Protein AF-A0A2T0TMZ1-F1 (afdb_monomer)

Mean predicted aligned error: 8.88 Å

Organism: NCBI:txid1469603

Secondary structure (DSSP, 8-state):
-----------S---EEEEEETTEEEEEEE--SS--EEEEEE-TT-EEEEEEESSSS-PEEEEEEEE--EETTEE---------SSSS---------------GGG--

Structure (mmCIF, N/CA/C/O backbone):
data_AF-A0A2T0TMZ1-F1
#
_entry.id   AF-A0A2T0TMZ1-F1
#
loop_
_atom_site.group_PDB
_atom_site.id
_atom_site.type_symbol
_atom_site.label_atom_id
_atom_site.label_alt_id
_atom_site.label_comp_id
_atom_site.label_asym_id
_atom_site.label_entity_id
_atom_site.label_seq_id
_atom_site.pdbx_PDB_ins_code
_atom_site.Cartn_x
_atom_site.Cartn_y
_atom_site.Cartn_z
_atom_site.occupancy
_atom_site.B_iso_or_equiv
_atom_site.auth_seq_id
_atom_site.auth_comp_id
_atom_site.auth_asym_id
_atom_site.auth_atom_id
_atom_site.pdbx_PDB_model_num
ATOM 1 N N . MET A 1 1 ? 21.170 8.019 24.058 1.00 32.25 1 MET A N 1
ATOM 2 C CA . MET A 1 1 ? 20.634 9.394 24.024 1.00 32.25 1 MET A CA 1
ATOM 3 C C . MET A 1 1 ? 19.231 9.279 23.442 1.00 32.25 1 MET A C 1
ATOM 5 O O . MET A 1 1 ? 19.104 9.019 22.255 1.00 32.25 1 MET A O 1
ATOM 9 N N . ALA A 1 2 ? 18.207 9.253 24.297 1.00 28.30 2 ALA A N 1
ATOM 10 C CA . ALA A 1 2 ? 16.823 9.031 23.885 1.00 28.30 2 ALA A CA 1
ATOM 11 C C . ALA A 1 2 ? 16.229 10.368 23.434 1.00 28.30 2 ALA A C 1
ATOM 13 O O . ALA A 1 2 ? 16.245 11.328 24.202 1.00 28.30 2 ALA A O 1
ATOM 14 N N . LYS A 1 3 ? 15.765 10.445 22.186 1.00 30.17 3 LYS A N 1
ATOM 15 C CA . LYS A 1 3 ? 15.039 11.609 21.683 1.00 30.17 3 LYS A CA 1
ATOM 16 C C . LYS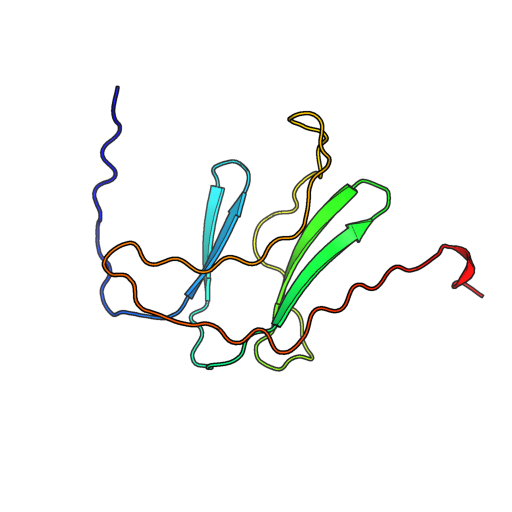 A 1 3 ? 13.561 11.359 21.974 1.00 30.17 3 LYS A C 1
ATOM 18 O O . LYS A 1 3 ? 12.938 10.517 21.336 1.00 30.17 3 LYS A O 1
ATOM 23 N N . SER A 1 4 ? 13.053 12.015 23.009 1.00 34.00 4 SER A N 1
ATOM 24 C CA . SER A 1 4 ? 11.629 12.105 23.314 1.00 34.00 4 SER A CA 1
ATOM 25 C C . SER A 1 4 ? 10.932 12.809 22.150 1.00 34.00 4 SER A C 1
ATOM 27 O O . SER A 1 4 ? 11.230 13.965 21.858 1.00 34.00 4 SER A O 1
ATOM 29 N N . ILE A 1 5 ? 10.061 12.088 21.448 1.00 42.34 5 ILE A N 1
ATOM 30 C CA . ILE A 1 5 ? 9.088 12.686 20.537 1.00 42.34 5 ILE A CA 1
ATOM 31 C C . ILE A 1 5 ? 7.931 13.132 21.423 1.00 42.34 5 ILE A C 1
ATOM 33 O O . ILE A 1 5 ? 7.243 12.300 22.016 1.00 42.34 5 ILE A O 1
ATOM 37 N N . GLU A 1 6 ? 7.783 14.444 21.582 1.00 37.12 6 GLU A N 1
ATOM 38 C CA . GLU A 1 6 ? 6.595 15.024 22.192 1.00 37.12 6 GLU A CA 1
ATOM 39 C C . GLU A 1 6 ? 5.421 14.790 21.234 1.00 37.12 6 GLU A C 1
ATOM 41 O O . GLU A 1 6 ? 5.464 15.161 20.062 1.00 37.12 6 GLU A O 1
ATOM 46 N N . LEU A 1 7 ? 4.413 14.066 21.722 1.00 42.97 7 LEU A N 1
ATOM 47 C CA . LEU A 1 7 ? 3.146 13.827 21.040 1.00 42.97 7 LEU A CA 1
ATOM 48 C C . LEU A 1 7 ? 2.328 15.123 21.088 1.00 42.97 7 LEU A C 1
ATOM 50 O O . LEU A 1 7 ? 1.431 15.259 21.918 1.00 42.97 7 LEU A O 1
ATOM 54 N N . GLU A 1 8 ? 2.663 16.086 20.234 1.00 40.56 8 GLU A N 1
ATOM 55 C CA . GLU A 1 8 ? 1.802 17.243 19.987 1.00 40.56 8 GLU A CA 1
ATOM 56 C C . GLU A 1 8 ? 0.646 16.842 19.053 1.00 40.56 8 GLU A C 1
ATOM 58 O O . GLU A 1 8 ? 0.843 16.409 17.918 1.00 40.56 8 GLU A O 1
ATOM 63 N N . ASP A 1 9 ? -0.564 16.975 19.602 1.00 39.53 9 ASP A N 1
ATOM 64 C CA . ASP A 1 9 ? -1.865 17.111 18.943 1.00 39.53 9 ASP A CA 1
ATOM 65 C C . ASP A 1 9 ? -2.332 16.013 17.970 1.00 39.53 9 ASP A C 1
ATOM 67 O O . ASP A 1 9 ? -2.218 16.119 16.750 1.00 39.53 9 ASP A O 1
ATOM 71 N N . ILE A 1 10 ? -3.064 15.024 18.502 1.00 47.25 10 ILE A N 1
ATOM 72 C CA . ILE A 1 10 ? -4.075 14.295 17.715 1.00 47.25 10 ILE A CA 1
ATOM 73 C C . ILE A 1 10 ? -5.461 14.726 18.197 1.00 47.25 10 ILE A C 1
ATOM 75 O O . ILE A 1 10 ? -6.111 14.079 19.018 1.00 47.25 10 ILE A O 1
ATOM 79 N N . THR A 1 11 ? -5.899 15.867 17.678 1.00 42.78 11 THR A N 1
ATOM 80 C CA . THR A 1 11 ? -7.306 16.255 17.627 1.00 42.78 11 THR A CA 1
ATOM 81 C C . THR A 1 11 ? -8.026 15.340 16.624 1.00 42.78 11 THR A C 1
ATOM 83 O O . THR A 1 11 ? -7.637 15.244 15.467 1.00 42.78 11 THR A O 1
ATOM 86 N N . GLU A 1 12 ? -9.053 14.634 17.110 1.00 46.34 12 GLU A N 1
ATOM 87 C CA . GLU A 1 12 ? -9.900 13.642 16.420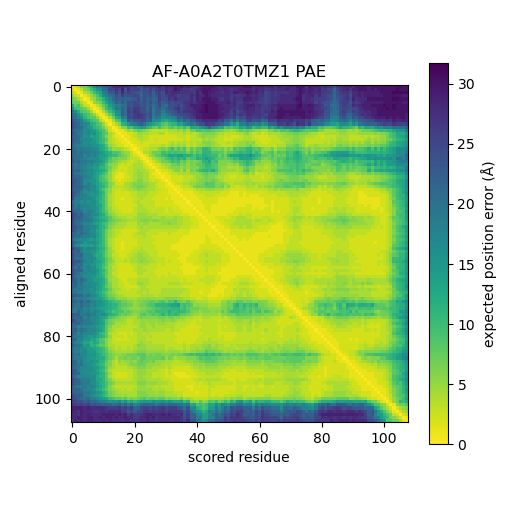 1.00 46.34 12 GLU A CA 1
ATOM 88 C C . GLU A 1 12 ? -9.206 12.393 15.829 1.00 46.34 12 GLU A C 1
ATOM 90 O O . GLU A 1 12 ? -8.318 12.443 14.982 1.00 46.34 12 GLU A O 1
ATOM 95 N N . SER A 1 13 ? -9.691 11.214 16.240 1.00 61.41 13 SER A N 1
ATOM 96 C CA . SER A 1 13 ? -9.290 9.915 15.685 1.00 61.41 13 SER A CA 1
ATOM 97 C C . SER A 1 13 ? -9.768 9.785 14.236 1.00 61.41 13 SER A C 1
ATOM 99 O O . SER A 1 13 ? -10.852 9.275 13.946 1.00 61.41 13 SER A O 1
ATOM 101 N N . CYS A 1 14 ? -8.967 10.291 13.304 1.00 66.50 14 CYS A N 1
ATOM 102 C CA . CYS A 1 14 ? -9.206 10.140 11.880 1.00 66.50 14 CYS A CA 1
ATOM 103 C C . CYS A 1 14 ? -8.378 8.961 11.350 1.00 66.50 14 CYS A C 1
ATOM 105 O O . CYS A 1 14 ? -7.162 8.914 11.539 1.00 66.50 14 CYS A O 1
ATOM 107 N N . LYS A 1 15 ? -9.014 8.005 10.656 1.00 86.81 15 LYS A N 1
ATOM 108 C CA . LYS A 1 15 ? -8.290 6.958 9.911 1.00 86.81 15 LYS A CA 1
ATOM 109 C C . LYS A 1 15 ? -7.502 7.634 8.797 1.00 86.81 15 LYS A C 1
ATOM 111 O O . LYS A 1 15 ? -8.098 8.308 7.959 1.00 86.81 15 LYS A O 1
ATOM 116 N N . ARG A 1 16 ? -6.186 7.456 8.760 1.00 90.00 16 ARG A N 1
ATOM 117 C CA . ARG A 1 16 ? -5.324 8.112 7.771 1.00 90.00 16 ARG A CA 1
ATOM 118 C C . ARG A 1 16 ? -4.344 7.136 7.158 1.00 90.00 16 ARG A C 1
ATOM 120 O O . ARG A 1 16 ? -3.930 6.170 7.791 1.00 90.00 16 ARG A O 1
ATOM 127 N N . LEU A 1 17 ? -3.978 7.429 5.919 1.00 90.75 17 LEU A N 1
ATOM 128 C CA . LEU A 1 17 ? -2.808 6.835 5.299 1.00 90.75 17 LEU A CA 1
ATOM 129 C C . LEU A 1 17 ? -1.573 7.645 5.660 1.00 90.75 17 LEU A C 1
ATOM 131 O O . LEU A 1 17 ? -1.608 8.872 5.608 1.00 90.75 17 LEU A O 1
ATOM 135 N N . SER A 1 18 ? -0.478 6.949 5.924 1.00 90.88 18 SER A N 1
ATOM 136 C CA . SER A 1 18 ? 0.850 7.536 6.051 1.00 90.88 18 SER A CA 1
ATOM 137 C C . SER A 1 18 ? 1.834 6.670 5.280 1.00 90.88 18 SER A C 1
ATOM 139 O O . SER A 1 18 ? 1.654 5.455 5.180 1.00 90.88 18 SER A O 1
ATOM 141 N N . SER A 1 19 ? 2.867 7.291 4.726 1.00 90.00 19 SER A N 1
ATOM 142 C CA . SER A 1 19 ? 3.999 6.579 4.137 1.00 90.00 19 SER A CA 1
ATOM 143 C C . SER A 1 19 ? 5.254 6.889 4.928 1.00 90.00 19 SER A C 1
ATOM 145 O O . SER A 1 19 ? 5.542 8.062 5.162 1.00 90.00 19 SER A O 1
ATOM 147 N N . TYR A 1 20 ? 6.004 5.842 5.254 1.00 87.62 20 TYR A N 1
ATOM 148 C CA . TYR A 1 20 ? 7.303 5.940 5.896 1.00 87.62 20 TYR A CA 1
ATOM 149 C C . TYR A 1 20 ? 8.360 5.306 4.996 1.00 87.62 20 TYR A C 1
ATOM 151 O O . TYR A 1 20 ? 8.232 4.152 4.579 1.00 87.62 20 TYR A O 1
ATOM 159 N N . SER A 1 21 ? 9.396 6.071 4.673 1.00 82.88 21 SER A N 1
ATOM 160 C CA . SER A 1 21 ? 10.523 5.607 3.863 1.00 82.88 21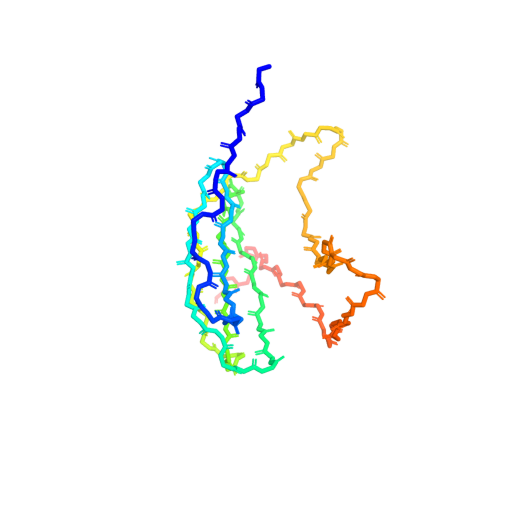 SER A CA 1
ATOM 161 C C . SER A 1 21 ? 11.773 6.405 4.201 1.00 82.88 21 SER A C 1
ATOM 163 O O . SER A 1 21 ? 11.704 7.631 4.199 1.00 82.88 21 SER A O 1
ATOM 165 N N . ASN A 1 22 ? 12.914 5.741 4.420 1.00 74.50 22 ASN A N 1
ATOM 166 C CA . ASN 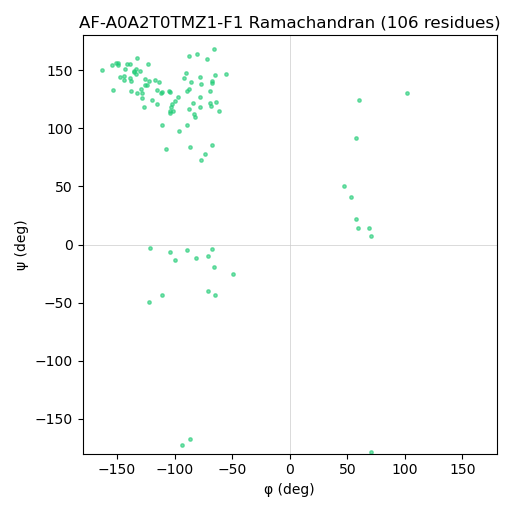A 1 22 ? 14.206 6.395 4.684 1.00 74.50 22 ASN A CA 1
ATOM 167 C C . ASN A 1 22 ? 14.107 7.515 5.740 1.00 74.50 22 ASN A C 1
ATOM 169 O O . ASN A 1 22 ? 14.500 8.650 5.475 1.00 74.50 22 ASN A O 1
ATOM 173 N N . ASP A 1 23 ? 13.492 7.221 6.889 1.00 71.69 23 ASP A N 1
ATOM 174 C CA . ASP A 1 23 ? 13.265 8.183 7.982 1.00 71.69 23 ASP A CA 1
ATOM 175 C C . ASP A 1 23 ? 12.431 9.420 7.611 1.00 71.69 23 ASP A C 1
ATOM 177 O O . ASP A 1 23 ? 12.375 10.396 8.356 1.00 71.69 23 ASP A O 1
ATOM 181 N N . THR A 1 24 ? 11.756 9.382 6.464 1.00 74.50 24 THR A N 1
ATOM 182 C CA . THR A 1 24 ? 10.820 10.412 6.033 1.00 74.50 24 THR A CA 1
ATOM 183 C C . THR A 1 24 ? 9.404 9.902 6.224 1.00 74.50 24 THR A C 1
ATOM 185 O O . THR A 1 24 ? 8.965 8.979 5.532 1.00 74.50 24 THR A O 1
ATOM 188 N N . ASP A 1 25 ? 8.694 10.542 7.146 1.00 79.50 25 ASP A N 1
ATOM 189 C CA . ASP A 1 25 ? 7.255 10.406 7.298 1.00 79.50 25 ASP A CA 1
ATOM 190 C C . ASP A 1 25 ? 6.534 11.411 6.404 1.00 79.50 25 ASP A C 1
ATOM 192 O O . ASP A 1 25 ? 6.857 12.600 6.362 1.00 79.50 25 ASP A O 1
ATOM 196 N N . SER A 1 26 ? 5.516 10.935 5.695 1.00 81.25 26 SER A N 1
ATOM 197 C CA . SER A 1 26 ? 4.562 11.794 5.007 1.00 81.25 26 SER A CA 1
ATOM 198 C C . SER A 1 26 ? 3.148 11.399 5.386 1.00 81.25 26 SER A C 1
ATOM 200 O O . SER A 1 26 ? 2.745 10.237 5.261 1.00 81.25 26 SER A O 1
ATOM 202 N N . THR A 1 27 ? 2.390 12.390 5.845 1.00 83.62 27 THR A N 1
ATOM 203 C CA . THR A 1 27 ? 1.008 12.196 6.253 1.00 83.62 27 THR A CA 1
ATOM 204 C C . THR A 1 27 ? 0.082 12.357 5.057 1.00 83.62 27 THR A C 1
ATOM 206 O O . THR A 1 27 ? -0.026 13.431 4.466 1.00 83.62 27 THR A O 1
ATOM 209 N N . GLY A 1 28 ? -0.605 11.277 4.706 1.00 81.62 28 GLY A N 1
ATOM 210 C CA . GLY A 1 28 ? -1.539 11.210 3.593 1.00 81.62 28 GLY A CA 1
ATOM 211 C C . GLY A 1 28 ? -2.965 11.650 3.954 1.00 81.62 28 GLY A C 1
ATOM 212 O O . GLY A 1 28 ? -3.218 12.250 5.012 1.00 81.62 28 GLY A O 1
ATOM 213 N N . PRO A 1 29 ? -3.929 11.377 3.058 1.00 87.19 29 PRO A N 1
ATOM 214 C CA . PRO A 1 29 ? -5.314 11.791 3.238 1.00 87.19 29 PRO A CA 1
ATOM 215 C C . PRO A 1 29 ? -6.030 10.995 4.334 1.00 87.19 29 PRO A C 1
ATOM 217 O O . PRO A 1 29 ? -5.646 9.878 4.695 1.00 87.19 29 PRO A O 1
ATOM 220 N N . ALA A 1 30 ? -7.120 11.579 4.831 1.00 90.06 30 ALA A N 1
ATOM 221 C CA . ALA A 1 30 ? -8.103 10.873 5.637 1.00 90.06 30 ALA A CA 1
ATOM 222 C C . ALA A 1 30 ? -8.861 9.832 4.801 1.00 90.06 30 ALA A C 1
ATOM 224 O O . ALA A 1 30 ? -9.224 10.078 3.650 1.00 90.06 30 ALA A O 1
ATOM 225 N N . ILE A 1 31 ? -9.131 8.677 5.404 1.00 89.56 31 ILE A N 1
ATOM 226 C CA . ILE A 1 31 ? -9.853 7.561 4.799 1.00 89.56 31 ILE A CA 1
ATOM 227 C C . ILE A 1 31 ? -11.207 7.419 5.486 1.00 89.56 31 ILE A C 1
ATOM 229 O O . ILE A 1 31 ? -11.324 6.879 6.585 1.00 89.56 31 ILE A O 1
ATOM 233 N N . ALA A 1 32 ? -12.260 7.879 4.814 1.00 88.38 32 ALA A N 1
ATOM 234 C CA . ALA A 1 32 ? -13.625 7.727 5.311 1.00 88.38 32 ALA A CA 1
ATOM 235 C C . ALA A 1 32 ? -14.104 6.261 5.236 1.00 88.38 32 ALA A C 1
ATOM 237 O O . ALA A 1 32 ? -14.739 5.749 6.163 1.00 88.38 32 ALA A O 1
ATOM 238 N N . GLY A 1 33 ? -13.752 5.567 4.147 1.00 88.88 33 GLY A N 1
ATOM 239 C CA . GLY A 1 33 ? -14.191 4.204 3.845 1.00 88.88 33 GLY A CA 1
ATOM 240 C C . GLY A 1 33 ? -13.685 3.131 4.817 1.00 88.88 33 GLY A C 1
ATOM 241 O O . GLY A 1 33 ? -12.820 3.368 5.664 1.00 88.88 33 GLY A O 1
ATOM 242 N N . LYS A 1 34 ? -14.257 1.928 4.706 1.00 92.19 34 LYS A N 1
ATOM 243 C CA . LYS A 1 34 ? -13.832 0.731 5.460 1.00 92.19 34 LYS A CA 1
ATOM 244 C C . LYS A 1 34 ? -12.937 -0.206 4.647 1.00 92.19 34 LYS A C 1
ATOM 246 O O . LYS A 1 34 ? -12.306 -1.080 5.222 1.00 92.19 34 LYS A O 1
ATOM 251 N N . THR A 1 35 ? -12.883 -0.002 3.336 1.00 94.62 35 THR A N 1
ATOM 252 C CA . THR A 1 35 ? -12.108 -0.812 2.399 1.00 94.62 35 THR A CA 1
ATOM 253 C C . THR A 1 35 ? -11.052 0.063 1.752 1.00 94.62 35 THR A C 1
ATOM 255 O O . THR A 1 35 ? -11.306 1.230 1.444 1.00 94.62 35 THR A O 1
ATOM 258 N N . ILE A 1 36 ? -9.872 -0.507 1.555 1.00 95.50 36 ILE A N 1
ATOM 259 C CA . ILE A 1 36 ? -8.760 0.142 0.883 1.00 95.50 36 ILE A CA 1
ATOM 260 C C . ILE A 1 36 ? -8.005 -0.893 0.059 1.00 95.50 36 ILE A C 1
ATOM 262 O O . ILE A 1 36 ? -7.828 -2.032 0.488 1.00 95.50 36 ILE A O 1
ATOM 266 N N . TRP A 1 37 ? -7.548 -0.482 -1.116 1.00 96.94 37 TRP A N 1
ATOM 267 C CA . TRP A 1 37 ? -6.654 -1.271 -1.948 1.00 96.94 37 TRP A CA 1
ATOM 268 C C . TRP A 1 37 ? -5.261 -0.679 -1.843 1.00 96.94 37 TRP A C 1
ATOM 270 O O . TRP A 1 37 ? -5.084 0.532 -1.978 1.00 96.94 37 TRP A O 1
ATOM 280 N N . LEU A 1 38 ? -4.280 -1.542 -1.611 1.00 96.31 38 LEU A N 1
ATOM 281 C CA . LEU A 1 38 ? -2.872 -1.183 -1.529 1.00 96.31 38 LEU A CA 1
ATOM 282 C C . LEU A 1 38 ? -2.137 -1.828 -2.697 1.00 96.31 38 LEU A C 1
ATOM 284 O O . LEU A 1 38 ? -2.403 -2.977 -3.053 1.00 96.31 38 LEU A O 1
ATOM 288 N N . GLN A 1 39 ? -1.209 -1.090 -3.292 1.00 96.00 39 GLN A N 1
ATOM 289 C CA . GLN A 1 39 ? -0.400 -1.577 -4.398 1.00 96.00 39 GLN A CA 1
ATOM 290 C C . GLN A 1 39 ? 1.046 -1.116 -4.237 1.00 96.00 39 GLN A C 1
ATOM 292 O O . GLN A 1 39 ? 1.333 0.002 -3.818 1.00 96.00 39 GLN A O 1
ATOM 297 N N . SER A 1 40 ? 1.960 -1.997 -4.618 1.00 95.38 40 SER A N 1
ATOM 298 C CA . SER A 1 40 ? 3.375 -1.714 -4.804 1.00 95.38 40 SER A CA 1
ATOM 299 C C . SER A 1 40 ? 3.732 -2.109 -6.233 1.00 95.38 40 SER A C 1
ATOM 301 O O . SER A 1 40 ? 3.246 -3.126 -6.734 1.00 95.38 40 SER A O 1
ATOM 303 N N . SER A 1 41 ? 4.518 -1.273 -6.908 1.00 95.38 41 SER A N 1
ATOM 304 C CA . SER A 1 41 ? 4.954 -1.498 -8.284 1.00 95.38 41 SER A CA 1
ATOM 305 C C . SER A 1 41 ? 6.422 -1.136 -8.418 1.00 95.38 41 SER A C 1
ATOM 307 O O . SER A 1 41 ? 6.827 -0.045 -8.018 1.00 95.38 41 SER A O 1
ATOM 309 N N . TRP A 1 42 ? 7.199 -2.021 -9.032 1.00 94.62 42 TRP A N 1
ATOM 310 C CA . TRP A 1 42 ? 8.617 -1.812 -9.299 1.00 94.62 42 TRP A CA 1
ATOM 311 C C . TRP A 1 42 ? 9.015 -2.396 -10.653 1.00 94.62 42 TRP A C 1
ATOM 313 O O . TRP A 1 42 ? 8.397 -3.345 -11.142 1.00 94.62 42 TRP A O 1
ATOM 323 N N . GLY A 1 43 ? 10.029 -1.790 -11.270 1.00 91.88 43 GLY A N 1
ATOM 324 C CA . GLY A 1 43 ? 10.618 -2.248 -12.525 1.00 91.88 43 GLY A CA 1
ATOM 325 C C . GLY A 1 43 ? 11.828 -3.159 -12.315 1.00 91.88 43 GLY A C 1
ATOM 326 O O . GLY A 1 43 ? 12.177 -3.530 -11.194 1.00 91.88 43 GLY A O 1
ATOM 327 N N . PHE A 1 44 ? 12.507 -3.492 -13.416 1.00 90.19 44 PHE A N 1
ATOM 328 C CA . PHE A 1 44 ? 13.787 -4.216 -13.383 1.00 90.19 44 PHE A CA 1
ATOM 329 C C . PHE A 1 44 ? 14.923 -3.412 -12.734 1.00 90.19 44 PHE A C 1
ATOM 331 O O . PHE A 1 44 ? 15.912 -3.995 -12.305 1.00 90.19 44 PHE A O 1
ATOM 338 N N . ASP A 1 45 ? 14.771 -2.091 -12.638 1.00 93.00 45 ASP A N 1
ATOM 339 C CA . ASP A 1 45 ? 15.651 -1.203 -11.871 1.00 93.00 45 ASP A CA 1
ATOM 340 C C . ASP A 1 45 ? 15.485 -1.368 -10.348 1.00 93.00 45 ASP A C 1
ATOM 342 O O . ASP A 1 45 ? 16.283 -0.846 -9.569 1.00 93.00 45 ASP A O 1
ATOM 346 N N . GLY A 1 46 ? 14.461 -2.106 -9.906 1.00 92.88 46 GLY A N 1
ATOM 347 C CA . GLY A 1 46 ? 14.155 -2.304 -8.495 1.00 92.88 46 GLY A CA 1
ATOM 348 C C . GLY A 1 46 ? 13.650 -1.039 -7.803 1.00 92.88 46 GLY A C 1
ATOM 349 O O . GLY A 1 46 ? 13.619 -1.005 -6.576 1.00 92.88 46 GLY A O 1
ATOM 350 N N . VAL A 1 47 ? 13.256 -0.001 -8.547 1.00 95.19 47 VAL A N 1
ATOM 351 C CA . VAL A 1 47 ? 12.687 1.216 -7.960 1.00 95.19 47 VAL A CA 1
ATOM 352 C C . VAL A 1 47 ? 11.203 0.988 -7.708 1.00 95.19 47 VAL A C 1
ATOM 354 O O . VAL A 1 47 ? 10.405 0.870 -8.638 1.00 95.19 47 VAL A O 1
ATOM 357 N N . ASN A 1 48 ? 10.826 0.937 -6.436 1.00 94.69 48 ASN A N 1
ATOM 358 C CA . ASN A 1 48 ? 9.460 0.737 -5.982 1.00 94.69 48 ASN A CA 1
ATOM 359 C C . ASN A 1 48 ? 8.716 2.064 -5.771 1.00 94.69 48 ASN A C 1
ATOM 361 O O . ASN A 1 48 ? 9.274 3.033 -5.260 1.00 94.69 48 ASN A O 1
ATOM 365 N N . GLN A 1 49 ? 7.425 2.074 -6.103 1.00 94.75 49 GLN A N 1
ATOM 366 C CA . GLN A 1 49 ? 6.456 3.101 -5.726 1.00 94.75 49 GLN A CA 1
ATOM 367 C C . GLN A 1 49 ? 5.221 2.439 -5.103 1.00 94.75 49 GLN A C 1
ATOM 369 O O . GLN A 1 49 ? 4.666 1.487 -5.661 1.00 94.75 49 GLN A O 1
ATOM 374 N N . TYR A 1 50 ? 4.761 2.986 -3.977 1.00 94.69 50 TYR A N 1
ATOM 375 C CA . TYR A 1 50 ? 3.497 2.597 -3.356 1.00 94.69 50 TYR A CA 1
ATOM 376 C C . TYR A 1 50 ? 2.328 3.434 -3.873 1.00 94.69 50 TYR A C 1
ATOM 378 O O . TYR A 1 50 ? 2.475 4.622 -4.180 1.00 94.69 50 TYR A O 1
ATOM 386 N N . PHE A 1 51 ? 1.159 2.803 -3.928 1.00 95.50 51 PHE A N 1
ATOM 387 C CA . PHE A 1 51 ? -0.110 3.386 -4.335 1.00 95.50 51 PHE A CA 1
ATOM 388 C C . PHE A 1 51 ? -1.235 2.896 -3.423 1.00 95.50 51 PHE A C 1
ATOM 390 O O . PHE A 1 51 ? -1.172 1.801 -2.857 1.00 95.50 51 PHE A O 1
ATOM 397 N N . TYR A 1 52 ? -2.300 3.685 -3.342 1.00 95.75 52 TYR A N 1
ATOM 398 C CA . TYR A 1 52 ? -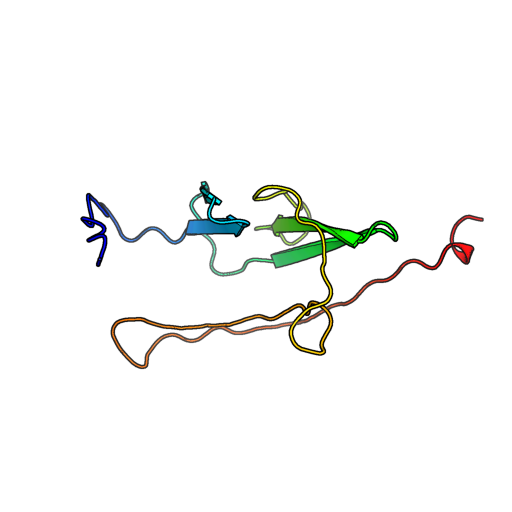3.544 3.297 -2.690 1.00 95.75 52 TYR A CA 1
ATOM 399 C C . TYR A 1 52 ? -4.748 3.632 -3.570 1.00 95.75 52 TYR A C 1
ATOM 401 O O . TYR A 1 52 ? -4.671 4.478 -4.462 1.00 95.75 52 TYR A O 1
ATOM 409 N N . SER A 1 53 ? -5.877 2.994 -3.289 1.00 95.88 53 SER A N 1
ATOM 410 C CA . SER A 1 53 ? -7.165 3.310 -3.900 1.00 95.88 53 SER A CA 1
ATOM 411 C C . SER A 1 53 ? -8.296 3.127 -2.889 1.00 95.88 53 SER A C 1
ATOM 413 O O . SER A 1 53 ? -8.242 2.235 -2.041 1.00 95.88 53 SER A O 1
ATOM 415 N N . THR A 1 54 ? -9.323 3.973 -2.973 1.00 95.06 54 THR A N 1
ATOM 416 C CA . THR A 1 54 ? -10.557 3.887 -2.170 1.00 95.06 54 THR A CA 1
ATOM 417 C C . THR A 1 54 ? -11.748 3.350 -2.966 1.00 95.06 54 THR A C 1
ATOM 419 O O . THR A 1 54 ? -12.801 3.099 -2.384 1.00 95.06 54 THR A O 1
ATOM 422 N N . ASP A 1 55 ? -11.588 3.152 -4.276 1.00 94.88 55 ASP A N 1
ATOM 423 C CA . ASP A 1 55 ? -12.619 2.643 -5.187 1.00 94.88 55 ASP A CA 1
ATOM 424 C C . ASP A 1 55 ? -12.208 1.347 -5.915 1.00 94.88 55 ASP A C 1
ATOM 426 O O . ASP A 1 55 ? -12.995 0.792 -6.685 1.00 94.88 55 ASP A O 1
ATOM 430 N N . GLY A 1 56 ? -10.977 0.873 -5.689 1.00 95.12 56 GLY A N 1
ATOM 431 C CA . GLY A 1 56 ? -10.401 -0.320 -6.311 1.00 95.12 56 GLY A CA 1
ATOM 432 C C . GLY A 1 56 ? -10.078 -0.166 -7.799 1.00 95.12 56 GLY A C 1
ATOM 433 O O . GLY A 1 56 ? -9.732 -1.152 -8.451 1.00 95.12 56 GLY A O 1
ATOM 434 N N . LYS A 1 57 ? -10.201 1.045 -8.353 1.00 96.06 57 LYS A N 1
ATOM 435 C CA . LYS A 1 57 ? -10.058 1.337 -9.788 1.00 96.06 57 LYS A CA 1
ATOM 436 C C . LYS A 1 57 ? -8.968 2.366 -10.048 1.00 96.06 57 LYS A C 1
ATOM 438 O O . LYS A 1 57 ? -8.109 2.145 -10.897 1.00 96.06 57 LYS A O 1
ATOM 443 N N . ASN A 1 58 ? -9.002 3.474 -9.317 1.00 96.31 58 ASN A N 1
ATOM 444 C CA . ASN A 1 58 ? -8.080 4.589 -9.471 1.00 96.31 58 ASN A CA 1
ATOM 445 C C . ASN A 1 58 ? -7.021 4.530 -8.372 1.00 96.31 58 ASN A C 1
ATOM 447 O O . ASN A 1 58 ? -7.344 4.660 -7.191 1.00 96.31 58 ASN A O 1
ATOM 451 N N . PHE A 1 59 ? -5.766 4.316 -8.767 1.00 96.44 59 PHE A N 1
ATOM 452 C CA . PHE A 1 59 ? -4.636 4.186 -7.851 1.00 96.44 59 PHE A CA 1
ATOM 453 C C . PHE A 1 59 ? -3.815 5.473 -7.820 1.00 96.44 59 PHE A C 1
ATOM 455 O O . PHE A 1 59 ? -3.276 5.906 -8.838 1.00 96.44 59 PHE A O 1
ATOM 462 N N . THR A 1 60 ? -3.702 6.060 -6.634 1.00 95.62 60 THR A N 1
ATOM 463 C CA . THR A 1 60 ? -2.966 7.302 -6.388 1.00 95.62 60 THR A CA 1
ATOM 464 C C . THR A 1 60 ? -1.633 6.975 -5.716 1.00 95.62 60 THR A C 1
ATOM 466 O O . THR A 1 60 ? -1.630 6.213 -4.743 1.00 95.62 60 THR A O 1
ATOM 469 N N . PRO A 1 61 ? -0.496 7.517 -6.195 1.00 94.69 61 PRO A N 1
ATOM 470 C CA . PRO A 1 61 ? 0.795 7.295 -5.554 1.00 94.69 61 PRO A CA 1
ATOM 471 C C . PRO A 1 61 ? 0.824 7.910 -4.152 1.00 94.69 61 PRO A C 1
ATOM 473 O O . PRO A 1 61 ? 0.227 8.960 -3.905 1.00 94.69 61 PRO A O 1
ATOM 476 N N . ILE A 1 62 ? 1.542 7.263 -3.239 1.00 91.75 62 ILE A N 1
ATOM 477 C CA . ILE A 1 62 ? 1.787 7.761 -1.885 1.00 91.75 62 ILE A CA 1
ATOM 478 C C . ILE A 1 62 ? 3.240 7.515 -1.484 1.00 91.75 62 ILE A C 1
ATOM 480 O O . ILE A 1 62 ? 3.811 6.469 -1.795 1.00 91.75 62 ILE A O 1
ATOM 484 N N . GLY A 1 63 ? 3.830 8.490 -0.794 1.00 89.25 63 GLY A N 1
ATOM 485 C CA . GLY A 1 63 ? 5.238 8.467 -0.418 1.00 89.25 63 GLY A CA 1
ATOM 486 C C . GLY A 1 63 ? 6.186 8.655 -1.598 1.00 89.25 63 GLY A C 1
ATOM 487 O O . GLY A 1 63 ? 5.778 8.858 -2.746 1.00 89.25 63 GLY A O 1
ATOM 488 N N . THR A 1 64 ? 7.477 8.611 -1.297 1.00 90.69 64 THR A N 1
ATOM 489 C CA . THR A 1 64 ? 8.539 8.706 -2.298 1.00 90.69 64 THR A CA 1
ATOM 490 C C . THR A 1 64 ? 8.873 7.329 -2.867 1.00 90.69 64 THR A C 1
ATOM 492 O O . THR A 1 64 ? 8.531 6.289 -2.301 1.00 90.69 64 THR A O 1
ATOM 495 N N . LYS A 1 65 ? 9.549 7.316 -4.019 1.00 92.88 65 LYS A N 1
ATOM 496 C CA . LYS A 1 65 ? 10.092 6.082 -4.586 1.00 92.88 65 LYS A CA 1
ATOM 497 C C . LYS A 1 65 ? 11.224 5.554 -3.711 1.00 92.88 65 LYS A C 1
ATOM 499 O O . LYS A 1 65 ? 12.078 6.330 -3.282 1.00 92.88 65 LYS A O 1
ATOM 504 N N . THR A 1 66 ? 11.272 4.241 -3.513 1.00 91.38 66 THR A N 1
ATOM 505 C CA . THR A 1 66 ? 12.311 3.575 -2.720 1.00 91.38 66 THR A CA 1
ATOM 506 C C . THR A 1 66 ? 13.053 2.539 -3.550 1.00 91.38 66 THR A C 1
ATOM 508 O O . THR A 1 66 ? 12.454 1.821 -4.346 1.00 91.38 66 THR A O 1
ATOM 511 N N . GLN A 1 67 ? 14.368 2.450 -3.369 1.00 94.00 67 GLN A N 1
ATOM 512 C CA . GLN A 1 67 ? 15.165 1.402 -3.997 1.00 94.00 67 GLN A CA 1
ATOM 513 C C . GLN A 1 67 ? 14.984 0.106 -3.212 1.00 94.00 67 GLN A C 1
ATOM 515 O O . GLN A 1 67 ? 15.215 0.095 -2.003 1.00 94.00 67 GLN A O 1
ATOM 520 N N . LEU A 1 68 ? 14.612 -0.975 -3.897 1.00 92.81 68 LEU A N 1
ATOM 521 C CA . LEU A 1 68 ? 14.665 -2.304 -3.306 1.00 92.81 68 LEU A CA 1
ATOM 522 C C . LEU A 1 68 ? 16.125 -2.718 -3.124 1.00 92.81 68 LEU A C 1
ATOM 524 O O . LEU A 1 68 ? 16.935 -2.591 -4.051 1.00 92.81 68 LEU A O 1
ATOM 528 N N . VAL A 1 69 ? 16.455 -3.214 -1.936 1.00 91.50 69 VAL A N 1
ATOM 529 C CA . VAL A 1 69 ? 17.817 -3.567 -1.537 1.00 91.50 69 VAL A CA 1
ATOM 530 C C . VAL A 1 69 ? 17.913 -5.028 -1.109 1.00 91.50 69 VAL A C 1
ATOM 532 O O . VAL A 1 69 ? 16.953 -5.674 -0.690 1.00 91.50 69 VAL A O 1
ATOM 535 N N . TRP A 1 70 ? 19.118 -5.573 -1.223 1.00 89.00 70 TRP A N 1
ATOM 536 C CA . TRP A 1 70 ? 19.465 -6.841 -0.597 1.00 89.00 70 TRP A CA 1
ATOM 537 C C . TRP A 1 70 ? 19.989 -6.581 0.816 1.00 89.00 70 TRP A C 1
ATOM 539 O O . TRP A 1 70 ? 20.871 -5.740 0.998 1.00 89.00 70 TRP A O 1
ATOM 549 N N . GLY A 1 71 ? 19.499 -7.315 1.816 1.00 86.31 71 GLY A N 1
ATOM 550 C CA . GLY A 1 71 ? 19.908 -7.114 3.205 1.00 86.31 71 GLY A CA 1
ATOM 551 C C . GLY A 1 71 ? 19.570 -8.289 4.117 1.00 86.31 71 GLY A C 1
ATOM 552 O O . GLY A 1 71 ? 18.610 -9.021 3.903 1.00 86.31 71 GLY A O 1
ATOM 553 N N . SER A 1 72 ? 20.367 -8.504 5.165 1.00 86.25 72 SER A N 1
ATOM 554 C CA . SER A 1 72 ? 20.101 -9.557 6.165 1.00 86.25 72 SER A CA 1
ATOM 555 C C . SER A 1 72 ? 19.900 -10.958 5.556 1.00 86.25 72 SER A C 1
ATOM 557 O O . SER A 1 72 ? 19.007 -11.700 5.969 1.00 86.25 72 SER A O 1
ATOM 559 N N . TYR A 1 73 ? 20.716 -11.307 4.551 1.00 87.38 73 TYR A N 1
ATOM 560 C CA . TYR A 1 73 ? 20.644 -12.564 3.781 1.00 87.38 73 TYR A CA 1
ATOM 561 C C . TYR A 1 73 ? 19.300 -12.814 3.083 1.00 87.38 73 TYR A C 1
ATOM 563 O O . TYR A 1 73 ? 18.944 -13.956 2.779 1.00 87.38 73 TYR A O 1
ATOM 571 N N . ARG A 1 74 ? 18.523 -11.758 2.843 1.00 86.25 74 ARG A N 1
ATOM 572 C CA . ARG A 1 74 ? 17.231 -11.830 2.172 1.00 86.25 74 ARG A CA 1
ATOM 573 C C . ARG A 1 74 ? 17.054 -10.627 1.239 1.00 86.25 74 ARG A C 1
ATOM 575 O O . ARG A 1 74 ? 17.647 -9.575 1.434 1.00 86.25 74 ARG A O 1
ATOM 582 N N . GLY A 1 75 ? 16.221 -10.789 0.220 1.00 89.00 75 GLY A N 1
ATOM 583 C CA . GLY A 1 75 ? 15.702 -9.648 -0.531 1.00 89.00 75 GLY A CA 1
ATOM 584 C C . GLY A 1 75 ? 14.532 -8.999 0.201 1.00 89.00 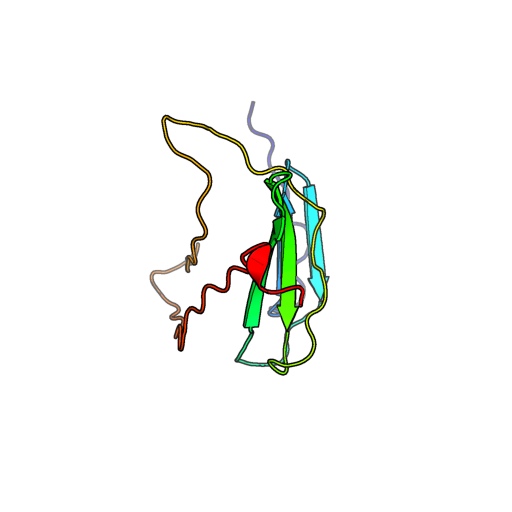75 GLY A C 1
ATOM 585 O O . GLY A 1 75 ? 13.925 -9.623 1.088 1.00 89.00 75 GLY A O 1
ATOM 586 N N . ASP A 1 76 ? 14.201 -7.781 -0.215 1.00 91.44 76 ASP A N 1
ATOM 587 C CA . ASP A 1 76 ? 12.965 -7.112 0.178 1.00 91.44 76 ASP A CA 1
ATOM 588 C C . ASP A 1 76 ? 11.731 -7.960 -0.150 1.00 91.44 76 ASP A C 1
ATOM 590 O O . ASP A 1 76 ? 11.688 -8.721 -1.122 1.00 91.44 76 ASP A O 1
ATOM 594 N N . ARG A 1 77 ? 10.713 -7.847 0.707 1.00 90.38 77 ARG A N 1
ATOM 595 C CA . ARG A 1 77 ? 9.441 -8.564 0.582 1.00 90.38 77 ARG A CA 1
ATOM 596 C C . ARG A 1 77 ? 8.283 -7.621 0.834 1.00 90.38 77 ARG A C 1
ATOM 598 O O . ARG A 1 77 ? 8.376 -6.725 1.666 1.00 90.38 77 ARG A O 1
ATOM 605 N N . LEU A 1 78 ? 7.165 -7.905 0.180 1.00 91.31 78 LEU A N 1
ATOM 606 C CA . LEU A 1 78 ? 5.886 -7.316 0.545 1.00 91.31 78 LEU A CA 1
ATOM 607 C C . LEU A 1 78 ? 5.327 -8.016 1.784 1.00 91.31 78 LEU A C 1
ATOM 609 O O . LEU A 1 78 ? 5.376 -9.243 1.887 1.00 91.31 78 LEU A O 1
ATOM 613 N N . GLY A 1 79 ? 4.768 -7.231 2.698 1.00 92.75 79 GLY A N 1
ATOM 614 C CA . GLY A 1 79 ? 4.092 -7.725 3.889 1.00 92.75 79 GLY A CA 1
ATOM 615 C C . GLY A 1 79 ? 2.940 -6.808 4.273 1.00 92.75 79 GLY A C 1
ATOM 616 O O . GLY A 1 79 ? 3.030 -5.593 4.116 1.00 92.75 79 GLY A O 1
ATOM 617 N N . ILE A 1 80 ? 1.863 -7.406 4.775 1.00 94.19 80 ILE A N 1
ATOM 618 C CA . ILE A 1 80 ? 0.747 -6.701 5.405 1.00 94.19 80 ILE A CA 1
ATOM 619 C C . ILE A 1 80 ? 0.792 -7.063 6.884 1.00 94.19 80 ILE A C 1
ATOM 621 O O . ILE A 1 80 ? 0.903 -8.237 7.233 1.00 94.19 80 ILE A O 1
ATOM 625 N N . PHE A 1 81 ? 0.724 -6.055 7.741 1.00 93.69 81 PHE A N 1
ATOM 626 C CA . PHE A 1 81 ? 0.751 -6.218 9.186 1.00 93.69 81 PHE A CA 1
ATOM 627 C C . PHE A 1 81 ? -0.352 -5.367 9.814 1.00 93.69 81 PHE A C 1
ATOM 629 O O . PHE A 1 81 ? -0.692 -4.299 9.310 1.00 93.69 81 PHE A O 1
ATOM 636 N N . ASN A 1 82 ? -0.912 -5.861 10.913 1.00 94.44 82 ASN A N 1
ATOM 637 C CA . ASN A 1 82 ? -1.877 -5.154 11.743 1.00 94.44 82 ASN A CA 1
ATOM 638 C C . ASN A 1 82 ? -1.379 -5.226 13.182 1.00 94.44 82 ASN A C 1
ATOM 640 O O . ASN A 1 82 ? -1.006 -6.301 13.650 1.00 94.44 82 ASN A O 1
ATOM 644 N N . TYR A 1 83 ? -1.339 -4.088 13.861 1.00 92.56 83 TYR A N 1
ATOM 645 C CA . TYR A 1 83 ? -0.879 -4.002 15.238 1.00 92.56 83 TYR A CA 1
ATOM 646 C C . TYR A 1 83 ? -1.607 -2.874 15.961 1.00 92.56 83 TYR A C 1
ATOM 648 O O . TYR A 1 83 ? -2.059 -1.906 15.349 1.00 92.56 83 TYR A O 1
ATOM 656 N N . ASN A 1 84 ? -1.699 -3.001 17.279 1.00 92.00 84 ASN A N 1
ATOM 657 C CA . ASN A 1 84 ? -2.294 -2.015 18.164 1.00 92.00 84 ASN A CA 1
ATOM 658 C C . ASN A 1 84 ? -1.337 -1.789 19.337 1.00 92.00 84 ASN A C 1
ATOM 660 O O . ASN A 1 84 ? -0.840 -2.739 19.935 1.00 92.00 84 ASN A O 1
ATOM 664 N N . LEU A 1 85 ? -1.046 -0.524 19.642 1.00 90.75 85 LEU A N 1
ATOM 665 C CA . LEU A 1 85 ? -0.086 -0.148 20.684 1.00 90.75 85 LEU A CA 1
ATOM 666 C C . LEU A 1 85 ? -0.676 -0.179 22.103 1.00 90.75 85 LEU A C 1
ATOM 668 O O . LEU A 1 85 ? 0.068 -0.047 23.069 1.00 90.75 85 LEU A O 1
ATOM 672 N N . THR A 1 86 ? -1.998 -0.298 22.237 1.00 93.38 86 THR A N 1
ATOM 673 C CA . THR A 1 86 ? -2.707 -0.104 23.515 1.00 93.38 86 THR A CA 1
ATOM 674 C C . THR A 1 86 ? -3.283 -1.392 24.085 1.00 93.38 86 THR A C 1
ATOM 676 O O . THR A 1 86 ? -3.197 -1.627 25.287 1.00 93.38 86 THR A O 1
ATOM 679 N N . THR A 1 87 ? -3.896 -2.219 23.242 1.00 92.50 87 THR A N 1
ATOM 680 C CA . THR A 1 87 ? -4.641 -3.415 23.649 1.00 92.50 87 THR A CA 1
ATOM 681 C C . THR A 1 87 ? -4.554 -4.477 22.558 1.00 92.50 87 THR A C 1
ATOM 683 O O . THR A 1 87 ? -4.346 -4.144 21.392 1.00 92.50 87 THR A O 1
ATOM 686 N N . ASP A 1 88 ? -4.739 -5.746 22.925 1.00 92.50 88 ASP A N 1
ATOM 687 C CA . ASP A 1 88 ? -4.864 -6.852 21.968 1.00 92.50 88 ASP A CA 1
ATOM 688 C C . ASP A 1 88 ? -6.268 -6.848 21.339 1.00 92.50 88 ASP A C 1
ATOM 690 O O . ASP A 1 88 ? -7.166 -7.603 21.712 1.00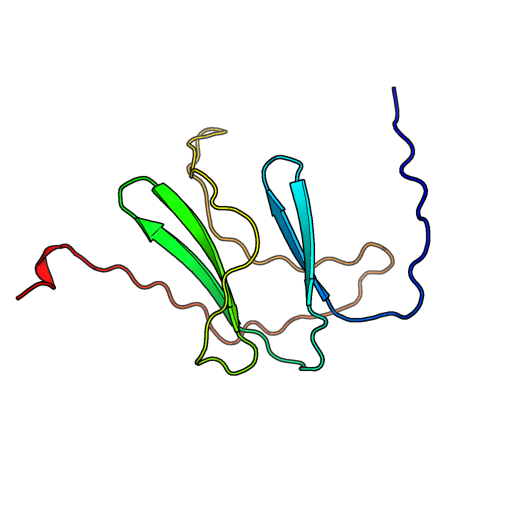 92.50 88 ASP A O 1
ATOM 694 N N . ALA A 1 89 ? -6.492 -5.868 20.466 1.00 92.12 89 ALA A N 1
ATOM 695 C CA . ALA A 1 89 ? -7.761 -5.625 19.802 1.00 92.12 89 ALA A CA 1
ATOM 696 C C . ALA A 1 89 ? -7.554 -4.984 18.426 1.00 92.12 89 ALA A C 1
ATOM 698 O O . ALA A 1 89 ? -6.580 -4.267 18.185 1.00 92.12 89 ALA A O 1
ATOM 699 N N . GLY A 1 90 ? -8.544 -5.165 17.552 1.00 90.06 90 GLY A N 1
ATOM 700 C CA . GLY A 1 90 ? -8.522 -4.677 16.177 1.00 90.06 90 GLY A CA 1
ATOM 701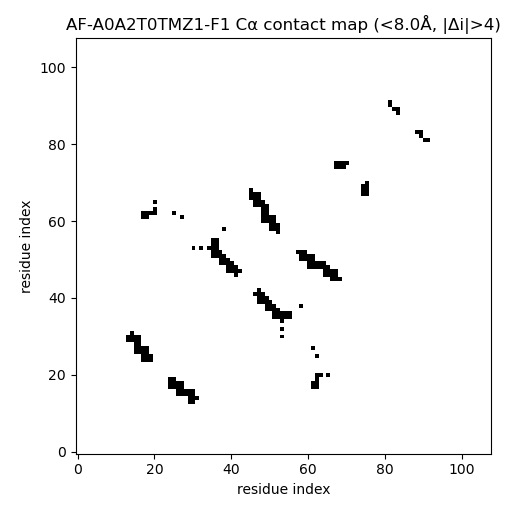 C C . GLY A 1 90 ? -8.190 -5.796 15.196 1.00 90.06 90 GLY A C 1
ATOM 702 O O . GLY A 1 90 ? -7.239 -6.550 15.372 1.00 90.06 90 GLY A O 1
ATOM 703 N N . LEU A 1 91 ? -9.001 -5.904 14.152 1.00 93.25 91 LEU A N 1
ATOM 704 C CA . LEU A 1 91 ? -8.926 -6.960 13.149 1.00 93.25 91 LEU A CA 1
ATOM 705 C C . LEU A 1 91 ? -8.938 -6.310 11.767 1.00 93.25 91 LEU A C 1
ATOM 707 O O . LEU A 1 91 ? -9.551 -5.255 11.582 1.00 93.25 91 LEU A O 1
ATOM 711 N N . ILE A 1 92 ? -8.274 -6.951 10.810 1.00 94.44 92 ILE A N 1
ATOM 712 C CA . ILE A 1 92 ? -8.375 -6.608 9.394 1.00 94.44 92 ILE A CA 1
ATOM 713 C C . ILE A 1 92 ? -8.767 -7.858 8.618 1.00 94.44 92 ILE A C 1
ATOM 715 O O . ILE A 1 92 ? -8.265 -8.945 8.903 1.00 94.44 92 ILE A O 1
ATOM 719 N N . ASP A 1 93 ? -9.613 -7.678 7.612 1.00 97.19 93 ASP A N 1
ATOM 720 C CA . ASP A 1 93 ? -9.961 -8.730 6.665 1.00 97.19 93 ASP A CA 1
ATOM 721 C C . ASP A 1 93 ? -9.211 -8.465 5.357 1.00 97.19 93 ASP A C 1
ATOM 723 O O . ASP A 1 93 ? -9.425 -7.445 4.695 1.00 97.19 93 ASP A O 1
ATOM 727 N N . VAL A 1 94 ? -8.295 -9.367 4.995 1.00 96.56 94 VAL A N 1
ATOM 728 C CA . VAL A 1 94 ? -7.570 -9.308 3.719 1.00 96.56 94 VAL A CA 1
ATOM 729 C C . VAL A 1 94 ? -8.283 -10.213 2.724 1.00 96.56 94 VAL A C 1
ATOM 731 O O . VAL A 1 94 ? -8.071 -11.421 2.714 1.00 96.56 94 VAL A O 1
ATOM 734 N N . ASP A 1 95 ? -9.131 -9.610 1.893 1.00 97.19 95 ASP A N 1
ATOM 735 C CA . ASP A 1 95 ? -9.960 -10.333 0.920 1.00 97.19 95 ASP A CA 1
ATOM 736 C C . ASP A 1 95 ? -9.121 -11.036 -0.163 1.00 97.19 95 ASP A C 1
ATOM 738 O O . ASP A 1 95 ? -9.350 -12.197 -0.496 1.00 97.19 95 ASP A O 1
ATOM 742 N N . ALA A 1 96 ? -8.099 -10.356 -0.693 1.00 95.06 96 ALA A N 1
ATOM 743 C CA . ALA A 1 96 ? -7.240 -10.914 -1.730 1.00 95.06 96 ALA A CA 1
ATOM 744 C C . ALA A 1 96 ? -5.841 -10.290 -1.752 1.00 95.06 96 ALA A C 1
ATOM 746 O O . ALA A 1 96 ? -5.642 -9.119 -1.427 1.00 95.06 96 ALA A O 1
ATOM 747 N N . PHE A 1 97 ? -4.880 -11.066 -2.254 1.00 95.31 97 PHE A N 1
ATOM 748 C CA . PHE A 1 97 ? -3.558 -10.593 -2.649 1.00 95.31 97 PHE A CA 1
ATOM 749 C C . PHE A 1 97 ? -3.285 -11.032 -4.088 1.00 95.31 97 PHE A C 1
ATOM 751 O O . PHE A 1 97 ? -3.261 -12.224 -4.389 1.00 95.31 97 PHE A O 1
ATOM 758 N N . THR A 1 98 ? -3.092 -10.070 -4.993 1.00 94.31 98 THR A N 1
ATOM 759 C CA . THR A 1 98 ? -2.811 -10.348 -6.408 1.00 94.31 98 THR A CA 1
ATOM 760 C C . THR A 1 98 ? -1.415 -9.866 -6.766 1.00 94.31 98 THR A C 1
ATOM 762 O O . THR A 1 98 ? -1.132 -8.673 -6.688 1.00 94.31 98 THR A O 1
ATOM 765 N N . TYR A 1 99 ? -0.567 -10.780 -7.233 1.00 92.88 99 TYR A N 1
ATOM 766 C CA . TYR A 1 99 ? 0.745 -10.452 -7.779 1.00 92.88 99 TYR A CA 1
ATOM 767 C C . TYR A 1 99 ? 0.705 -10.515 -9.305 1.00 92.88 99 TYR A C 1
ATOM 769 O O . TYR A 1 99 ? 0.433 -11.566 -9.886 1.00 92.88 99 TYR A O 1
ATOM 777 N N . ARG A 1 100 ? 0.961 -9.378 -9.958 1.00 92.25 100 ARG A N 1
ATOM 778 C CA . ARG A 1 100 ? 1.061 -9.289 -11.417 1.00 92.25 100 ARG A CA 1
ATOM 779 C C . ARG A 1 100 ? 2.503 -9.011 -11.791 1.00 92.25 100 ARG A C 1
ATOM 781 O O . ARG A 1 100 ? 3.106 -8.079 -11.273 1.00 92.25 100 ARG A O 1
ATOM 788 N N . TYR A 1 101 ? 3.014 -9.788 -12.731 1.00 90.31 101 TYR A N 1
ATOM 789 C CA . TYR A 1 101 ? 4.292 -9.535 -13.372 1.00 90.31 101 TYR A CA 1
ATOM 790 C C . TYR A 1 101 ? 4.060 -9.497 -14.880 1.00 90.31 101 TYR A C 1
ATOM 792 O O . TYR A 1 101 ? 3.300 -10.300 -15.422 1.00 90.31 101 TYR A O 1
ATOM 800 N N . ALA A 1 102 ? 4.688 -8.543 -15.556 1.00 79.44 102 ALA A N 1
ATOM 801 C CA . ALA A 1 102 ? 4.735 -8.524 -17.008 1.00 79.44 102 ALA A CA 1
ATOM 802 C C . ALA A 1 102 ? 6.088 -9.090 -17.439 1.00 79.44 102 ALA A C 1
ATOM 804 O O . ALA A 1 102 ? 7.132 -8.580 -17.041 1.00 79.44 102 ALA A O 1
ATOM 805 N N . SER A 1 103 ? 6.082 -10.141 -18.257 1.00 65.56 103 SER A N 1
ATOM 806 C CA . SER A 1 103 ? 7.279 -10.510 -19.011 1.00 65.56 103 SER A CA 1
ATOM 807 C C . SER A 1 103 ? 7.423 -9.572 -20.212 1.00 65.56 103 SER A C 1
ATOM 809 O O . SER A 1 103 ? 6.417 -9.256 -20.858 1.00 65.56 103 SER A O 1
ATOM 811 N N . GLU A 1 104 ? 8.654 -9.212 -20.579 1.00 56.69 104 GLU A N 1
ATOM 812 C CA . GLU A 1 104 ? 8.980 -8.444 -21.799 1.00 56.69 104 GLU A CA 1
ATOM 813 C C . GLU A 1 104 ? 8.317 -9.019 -23.076 1.00 56.69 104 GLU A C 1
ATOM 815 O O . GLU A 1 104 ? 7.987 -8.270 -23.989 1.00 56.69 104 GLU A O 1
ATOM 820 N N . ALA A 1 105 ? 8.000 -10.320 -23.109 1.00 55.59 105 ALA A N 1
ATOM 821 C CA . ALA A 1 105 ? 7.325 -11.001 -24.223 1.00 55.59 105 ALA A CA 1
ATOM 822 C C . ALA A 1 105 ? 5.849 -10.600 -24.472 1.00 55.59 105 ALA A C 1
ATOM 824 O O . ALA A 1 105 ? 5.240 -11.090 -25.421 1.00 55.59 105 ALA A O 1
ATOM 825 N N . SER A 1 106 ? 5.257 -9.743 -23.632 1.00 51.94 106 SER A N 1
ATOM 826 C CA . SER A 1 106 ? 3.861 -9.285 -23.770 1.00 51.94 106 SER A CA 1
ATOM 827 C C . SER A 1 106 ? 3.693 -8.030 -24.638 1.00 51.94 106 SER A C 1
ATOM 829 O O . SER A 1 106 ? 2.565 -7.641 -24.932 1.00 51.94 106 SER A O 1
ATOM 831 N N . LYS A 1 107 ? 4.795 -7.420 -25.092 1.00 42.66 107 LYS A N 1
ATOM 832 C CA . LYS A 1 107 ? 4.788 -6.349 -26.096 1.00 42.66 107 LYS A CA 1
ATOM 833 C C . LYS A 1 107 ? 4.819 -6.982 -27.496 1.00 42.66 107 LYS A C 1
ATOM 835 O O . LYS A 1 107 ? 5.895 -7.169 -28.059 1.00 42.66 107 LYS A O 1
ATOM 840 N N . LYS A 1 108 ? 3.660 -7.373 -28.024 1.00 36.16 108 LYS A N 1
ATOM 841 C CA . LYS A 1 108 ? 3.469 -7.658 -29.456 1.00 36.16 108 LYS A CA 1
ATOM 842 C C . LYS A 1 108 ? 2.576 -6.601 -30.075 1.00 36.16 108 LYS A C 1
ATOM 844 O O . LYS A 1 108 ? 1.599 -6.218 -29.397 1.00 36.16 108 LYS A O 1
#

Sequence (108 aa):
MAKSIELEDITESCKRLSSYSNDTDSTGPAIAGKTIWLQSSWGFDGVNQYFYSTDGKNFTPIGTKTQLVWGSYRGDRLGIFNYNLTTDAGLIDVDAFTYRYASEASKK

pLDDT: mean 82.65, std 19.14, range [28.3, 97.19]

Nearest PDB structures (foldseek):
  8tvd-assembly1_E  TM=3.262E-01  e=4.793E+00  Borreliella burgdorferi B31

InterPro domains:
  IPR013320 Concanavalin A-like lectin/glucanase domain superfamily [SSF49899] (20-100)
  IPR041542 Beta-xylosidase, C-terminal Concanavalin A-like domain [PF17851] (34-100)

Radius of gyration: 17.09 Å; Cα contacts (8 Å, |Δi|>4): 112; chains: 1; bounding box: 35×30×54 Å

Solvent-accessible surface area (backbone atoms only — not comparable to full-atom values): 7728 Å² total; per-residue (Å²): 136,86,81,81,78,78,87,78,80,84,79,70,98,67,54,61,47,69,32,77,55,95,95,41,79,43,84,53,59,76,49,88,67,95,62,76,40,79,45,76,52,63,57,96,85,33,47,30,39,39,28,38,19,80,77,78,76,62,72,45,79,47,66,72,75,42,76,66,53,80,52,95,97,39,68,72,76,91,83,87,87,85,86,55,98,86,51,103,58,88,86,84,84,82,89,79,86,86,89,85,83,84,62,83,86,72,78,123

Foldseek 3Di:
DDDDDPPPDDDDDFAWDWDDDPNDIDTGDTDPDPDKDKDWDDDPQQWIWIWIDPVVPDTDTHDDIDHWDDDPPDTDDDDDDDDDPPDPDDDDDDPDDDDD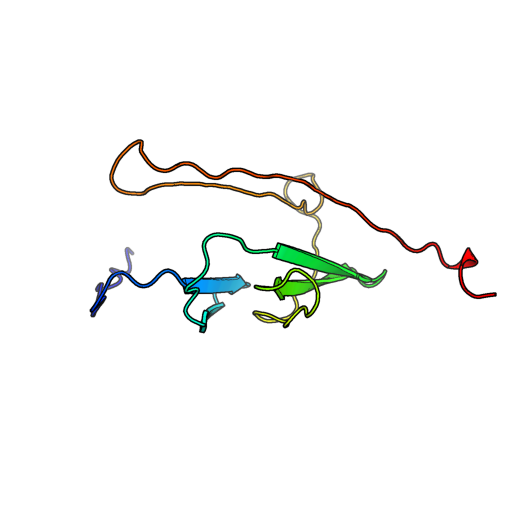DDDPVVPD